Protein AF-A0A1B3NML7-F1 (afdb_monomer)

Mean predicted aligned error: 14.28 Å

Solvent-accessible surface area (backbone atoms only — not comparable to full-atom values): 10053 Å² total; per-residue (Å²): 107,70,70,50,39,76,74,68,45,56,65,69,58,51,19,61,75,71,75,45,55,61,71,60,48,53,52,48,43,74,76,50,56,96,53,54,74,69,54,51,52,52,49,49,53,50,50,54,36,71,77,38,53,65,55,56,57,47,52,51,51,64,49,50,52,59,50,53,52,49,53,52,37,51,49,53,42,66,77,48,63,91,62,56,84,45,74,67,39,49,40,53,46,38,61,49,40,22,67,77,68,73,40,54,67,69,55,35,23,60,56,67,72,44,62,67,65,65,60,67,62,69,84,85,71,77,84,56,60,68,59,49,50,54,51,50,50,52,37,66,77,36,73,88,53,52,73,74,55,47,49,57,51,36,42,74,72,69,53,78,73,59,68,72,56,52,56,66,70,71,109

Secondary structure (DSSP, 8-state):
-HHHHHTT--HHHHHHHHT--HHHHHHHHHHHTT--HHHHHHHHHHHHHHH-HHHHHHHHHHHHHHHHHHHHHHHHHHHHGGGTTSHHHHHHHHHHHHHHH---HHHHHHHTT--HHHHH----SPP-HHHHHHHHHHHHHTTT--HHHHHHHHHHTT----HHHHHHHH-

Radius of gyration: 38.73 Å; Cα contacts (8 Å, |Δi|>4): 96; chains: 1; bounding box: 74×34×99 Å

Foldseek 3Di:
DQVVVVVPDDLVVVCVVVVHDSVVVVVCCVVCNPHDPVVVVVVVVVVVCVVPVVVVVVVVVVPVVVVVLVVLLVVLCVVQVVQCPDLVSVLVSLVVSCVVSVDDSVSSCVSVVHDPCSNVDDDPDDDCVVVLVLLVVLCVVPVVDDLVVSQVVCVVVVNDDDSVVSVVSRD

Structure (mmCIF, N/CA/C/O backbone):
data_AF-A0A1B3NML7-F1
#
_entry.id   AF-A0A1B3NML7-F1
#
loop_
_atom_site.group_PDB
_atom_site.id
_atom_site.type_symbol
_atom_site.label_atom_id
_atom_site.label_alt_id
_atom_site.label_comp_id
_atom_site.label_asym_id
_atom_site.label_entity_id
_atom_site.label_seq_id
_atom_site.pdbx_PDB_ins_code
_atom_site.Cartn_x
_atom_site.Cartn_y
_atom_site.Cartn_z
_atom_site.occupancy
_atom_site.B_iso_or_equiv
_atom_site.auth_seq_id
_atom_site.auth_comp_id
_atom_site.auth_asym_id
_atom_site.auth_atom_id
_atom_site.pdbx_PDB_model_num
ATOM 1 N N . MET A 1 1 ? 31.000 17.680 -44.892 1.00 77.56 1 MET A N 1
ATOM 2 C CA . MET A 1 1 ? 31.992 16.893 -45.647 1.00 77.56 1 MET A CA 1
ATOM 3 C C . MET A 1 1 ? 31.510 16.541 -47.057 1.00 77.56 1 MET A C 1
ATOM 5 O O . MET A 1 1 ? 31.945 17.210 -47.977 1.00 77.56 1 MET A O 1
ATOM 9 N N . LEU A 1 2 ? 30.598 15.575 -47.266 1.00 79.75 2 LEU A N 1
ATOM 10 C CA . LEU A 1 2 ? 30.180 15.166 -48.629 1.00 79.75 2 LEU A CA 1
ATOM 11 C C . LEU A 1 2 ? 29.396 16.257 -49.387 1.00 79.75 2 LEU A C 1
ATOM 13 O O . LEU A 1 2 ? 29.791 16.617 -50.490 1.00 79.75 2 LEU A O 1
ATOM 17 N N . LYS A 1 3 ? 28.404 16.894 -48.742 1.00 80.12 3 LYS A N 1
ATOM 18 C CA . LYS A 1 3 ? 27.667 18.041 -49.319 1.00 80.12 3 LYS A CA 1
ATOM 19 C C . LYS A 1 3 ? 28.558 19.261 -49.626 1.00 80.12 3 LYS A C 1
ATOM 21 O O . LYS A 1 3 ? 28.248 20.035 -50.518 1.00 80.12 3 LYS A O 1
ATOM 26 N N . GLU A 1 4 ? 29.673 19.436 -48.906 1.00 78.81 4 GLU A N 1
ATOM 27 C CA . GLU A 1 4 ? 30.631 20.528 -49.173 1.00 78.81 4 GLU A CA 1
ATOM 28 C C . GLU A 1 4 ? 31.441 20.268 -50.454 1.00 78.81 4 GLU A C 1
ATOM 30 O O . GLU A 1 4 ? 31.744 21.212 -51.176 1.00 78.81 4 GLU A O 1
ATOM 35 N N . GLN A 1 5 ? 31.754 19.003 -50.768 1.00 80.62 5 GLN A N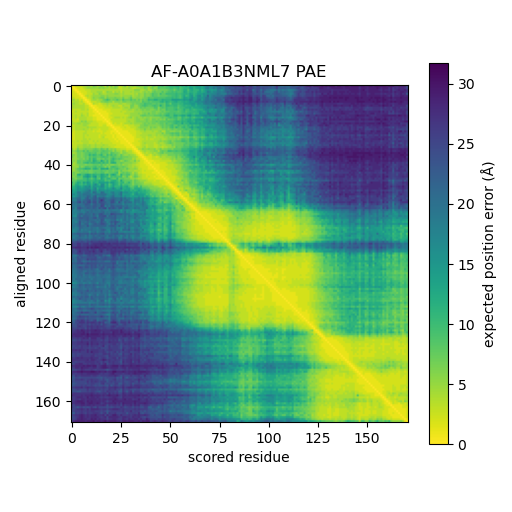 1
ATOM 36 C CA . GLN A 1 5 ? 32.365 18.633 -52.049 1.00 80.62 5 GLN A CA 1
ATOM 37 C C . GLN A 1 5 ? 31.352 18.725 -53.201 1.00 80.62 5 GLN A C 1
ATOM 39 O O . GLN A 1 5 ? 31.691 19.219 -54.271 1.00 80.62 5 GLN A O 1
ATOM 44 N N . GLU A 1 6 ? 30.109 18.278 -52.992 1.00 77.88 6 GLU A N 1
ATOM 45 C CA . GLU A 1 6 ? 29.028 18.386 -53.990 1.00 77.88 6 GLU A CA 1
ATOM 46 C C . GLU A 1 6 ? 28.696 19.849 -54.328 1.00 77.88 6 GLU A C 1
ATOM 48 O O . GLU A 1 6 ? 28.324 20.148 -55.458 1.00 77.88 6 GLU A O 1
ATOM 53 N N . ALA A 1 7 ? 28.918 20.771 -53.384 1.00 80.75 7 ALA A N 1
ATOM 54 C CA . ALA A 1 7 ? 28.840 22.218 -53.591 1.00 80.75 7 ALA A CA 1
ATOM 55 C C . ALA A 1 7 ? 30.070 22.828 -54.307 1.00 80.75 7 ALA A C 1
ATOM 57 O O . ALA A 1 7 ? 30.142 24.046 -54.456 1.00 80.75 7 ALA A O 1
ATOM 58 N N . GLY A 1 8 ? 31.038 22.009 -54.742 1.00 77.31 8 GLY A N 1
ATOM 59 C CA . GLY A 1 8 ? 32.173 22.425 -55.575 1.00 77.31 8 GLY A CA 1
ATOM 60 C C . GLY A 1 8 ? 33.519 22.590 -54.857 1.00 77.31 8 GLY A C 1
ATOM 61 O O . GLY A 1 8 ? 34.485 23.009 -55.492 1.00 77.31 8 GLY A O 1
ATOM 62 N N . ALA A 1 9 ? 33.634 22.268 -53.563 1.00 81.88 9 ALA A N 1
ATOM 63 C CA . ALA A 1 9 ? 34.918 22.346 -52.860 1.00 81.88 9 ALA A CA 1
ATOM 64 C C . ALA A 1 9 ? 35.874 21.206 -53.260 1.00 81.88 9 ALA A C 1
ATOM 66 O O . ALA A 1 9 ? 35.466 20.051 -53.416 1.00 81.88 9 ALA A O 1
ATOM 67 N N . ALA A 1 10 ? 37.173 21.506 -53.358 1.00 83.44 10 ALA A N 1
ATOM 68 C CA . ALA A 1 10 ? 38.186 20.509 -53.687 1.00 83.44 10 ALA A CA 1
ATOM 69 C C . ALA A 1 10 ? 38.325 19.450 -52.579 1.00 83.44 10 ALA A C 1
ATOM 71 O O . ALA A 1 10 ? 38.424 19.758 -51.388 1.00 83.44 10 ALA A O 1
ATOM 72 N N . THR A 1 11 ? 38.400 18.177 -52.979 1.00 79.88 11 THR A N 1
ATOM 73 C CA . THR A 1 11 ? 38.457 17.016 -52.072 1.00 79.88 11 THR A CA 1
ATOM 74 C C . THR A 1 11 ? 39.592 17.113 -51.048 1.00 79.88 11 THR A C 1
ATOM 76 O O . THR A 1 11 ? 39.416 16.751 -49.886 1.00 79.88 11 THR A O 1
ATOM 79 N N . ALA A 1 12 ? 40.748 17.640 -51.464 1.00 81.94 12 ALA A N 1
ATOM 80 C CA . ALA A 1 12 ? 41.925 17.799 -50.612 1.00 81.94 12 ALA A CA 1
ATOM 81 C C . ALA A 1 12 ? 41.73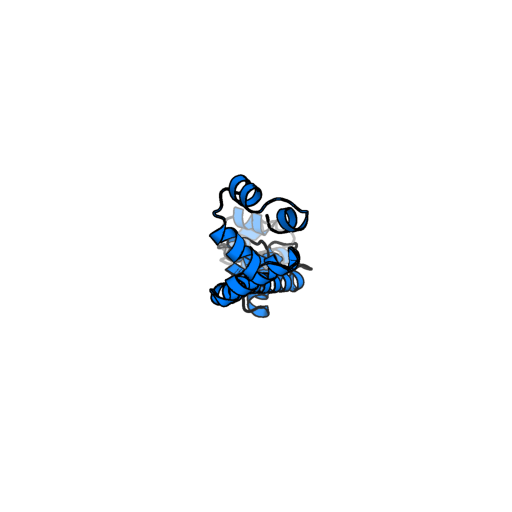0 18.848 -49.502 1.00 81.94 12 ALA A C 1
ATOM 83 O O . ALA A 1 12 ? 42.261 18.681 -48.404 1.00 81.94 12 ALA A O 1
ATOM 84 N N . ASP A 1 13 ? 40.958 19.904 -49.763 1.00 83.94 13 ASP A N 1
ATOM 85 C CA . ASP A 1 13 ? 40.678 20.956 -48.781 1.00 83.94 13 ASP A CA 1
ATOM 86 C C . ASP A 1 13 ? 39.615 20.502 -47.778 1.00 83.94 13 ASP A C 1
ATOM 88 O O . ASP A 1 13 ? 39.747 20.736 -46.578 1.00 83.94 13 ASP A O 1
ATOM 92 N N . VAL A 1 14 ? 38.602 19.763 -48.243 1.00 83.75 14 VAL A N 1
ATOM 93 C CA . VAL A 1 14 ? 37.588 19.141 -47.377 1.00 83.75 14 VAL A CA 1
ATOM 94 C C . VAL A 1 14 ? 38.230 18.098 -46.454 1.00 83.75 14 VAL A C 1
ATOM 96 O O . VAL A 1 14 ? 37.956 18.078 -45.255 1.00 83.75 14 VAL A O 1
ATOM 99 N N . ALA A 1 15 ? 39.127 17.264 -46.983 1.00 85.19 15 ALA A N 1
ATOM 100 C CA . ALA A 1 15 ? 39.898 16.291 -46.211 1.00 85.19 15 ALA A CA 1
ATOM 101 C C . ALA A 1 15 ? 40.732 16.969 -45.103 1.00 85.19 15 ALA A C 1
ATOM 103 O O . ALA A 1 15 ? 40.637 16.590 -43.934 1.00 85.19 15 ALA A O 1
ATOM 104 N N . ARG A 1 16 ? 41.462 18.044 -45.442 1.00 85.25 16 ARG A N 1
ATOM 105 C CA . ARG A 1 16 ? 42.242 18.840 -44.476 1.00 85.25 16 ARG A CA 1
ATOM 106 C C . ARG A 1 16 ? 41.366 19.509 -43.413 1.00 85.25 16 ARG A C 1
ATOM 108 O O . ARG A 1 16 ? 41.692 19.428 -42.233 1.00 85.25 16 ARG A O 1
ATOM 115 N N . LYS A 1 17 ? 40.239 20.110 -43.803 1.00 87.31 17 LYS A N 1
ATOM 116 C CA . LYS A 1 17 ? 39.314 20.814 -42.896 1.00 87.31 17 LYS A CA 1
ATOM 117 C C . LYS A 1 17 ? 38.692 19.893 -41.843 1.00 87.31 17 LYS A C 1
ATOM 119 O O . LYS A 1 17 ? 38.493 20.315 -40.709 1.00 87.31 17 LYS A O 1
ATOM 124 N N . HIS A 1 18 ? 38.382 18.651 -42.213 1.00 85.75 18 HIS A N 1
ATOM 125 C CA . HIS A 1 18 ? 37.770 17.669 -41.310 1.00 85.75 18 HIS A CA 1
ATOM 126 C C . HIS A 1 18 ? 38.793 16.743 -40.632 1.00 85.75 18 HIS A C 1
ATOM 128 O O . HIS A 1 18 ? 38.391 15.899 -39.838 1.00 85.75 18 HIS A O 1
ATOM 134 N N . GLY A 1 19 ? 40.095 16.894 -40.916 1.00 87.00 19 GLY A N 1
ATOM 135 C CA . GLY A 1 19 ? 41.164 16.091 -40.308 1.00 87.00 19 GLY A CA 1
ATOM 136 C C . GLY A 1 19 ? 41.171 14.625 -40.753 1.00 87.00 19 GLY A C 1
ATOM 137 O O . GLY A 1 19 ? 41.522 13.741 -39.976 1.00 87.00 19 GLY A O 1
ATOM 138 N N . ILE A 1 20 ? 40.740 14.347 -41.986 1.00 88.94 20 ILE A N 1
ATOM 139 C CA . ILE A 1 20 ? 40.527 12.995 -42.520 1.00 88.94 20 ILE A CA 1
ATOM 140 C C . ILE A 1 20 ? 41.359 12.834 -43.799 1.00 88.94 20 ILE A C 1
ATOM 142 O O . ILE A 1 20 ? 41.498 13.776 -44.571 1.00 88.94 20 ILE A O 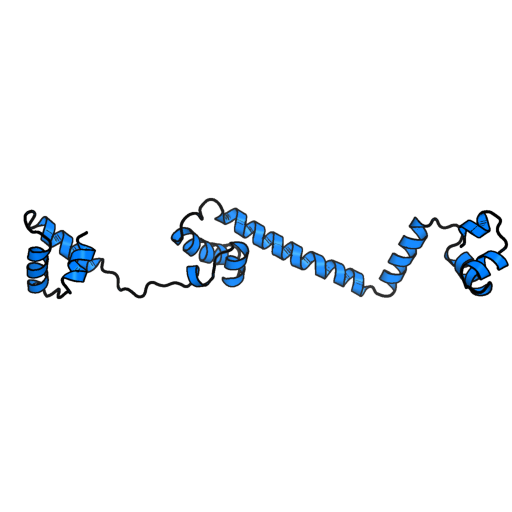1
ATOM 146 N N . SER A 1 21 ? 41.914 11.647 -44.061 1.00 88.81 21 SER A N 1
ATOM 147 C CA . SER A 1 21 ? 42.655 11.393 -45.310 1.00 88.81 21 SER A CA 1
ATOM 148 C C . SER A 1 21 ? 41.723 11.360 -46.533 1.00 88.81 21 SER A C 1
ATOM 150 O O . SER A 1 21 ? 40.543 11.010 -46.408 1.00 88.81 21 SER A O 1
ATOM 152 N N . SER A 1 22 ? 42.243 11.649 -47.729 1.00 82.38 22 SER A N 1
ATOM 153 C CA . SER A 1 22 ? 41.481 11.537 -48.986 1.00 82.38 22 SER A CA 1
ATOM 154 C C . SER A 1 22 ? 40.909 10.128 -49.195 1.00 82.38 22 SER A C 1
ATOM 156 O O . SER A 1 22 ? 39.735 9.985 -49.515 1.00 82.38 22 SER A O 1
ATOM 158 N N . ALA A 1 23 ? 41.674 9.083 -48.870 1.00 87.62 23 ALA A N 1
ATOM 159 C CA . ALA A 1 23 ? 41.216 7.696 -48.971 1.00 87.62 23 ALA A CA 1
ATOM 160 C C . ALA A 1 23 ? 40.014 7.386 -48.056 1.00 87.62 23 ALA A C 1
ATOM 162 O O . ALA A 1 23 ? 39.098 6.654 -48.428 1.00 87.62 23 ALA A O 1
ATOM 163 N N . THR A 1 24 ? 39.991 7.938 -46.841 1.00 84.38 24 THR A N 1
ATOM 164 C CA . THR A 1 24 ? 38.835 7.822 -45.932 1.00 84.38 24 THR A CA 1
ATOM 165 C C . THR A 1 24 ? 37.636 8.633 -46.414 1.00 84.38 24 THR A C 1
ATOM 167 O O . THR A 1 24 ? 36.503 8.197 -46.224 1.00 84.38 24 THR A O 1
ATOM 170 N N . PHE A 1 25 ? 37.865 9.767 -47.081 1.00 85.38 25 PHE A N 1
ATOM 171 C CA . PHE A 1 25 ? 36.797 10.529 -47.720 1.00 85.38 25 PHE A CA 1
ATOM 172 C C . PHE A 1 25 ? 36.147 9.746 -48.866 1.00 85.38 25 PHE A C 1
ATOM 174 O O . PHE A 1 25 ? 34.923 9.649 -48.900 1.00 85.38 25 PHE A O 1
ATOM 181 N N . ASP A 1 26 ? 36.935 9.119 -49.740 1.00 86.06 26 ASP A N 1
ATOM 182 C CA . ASP A 1 26 ? 36.403 8.322 -50.852 1.00 86.06 26 ASP A CA 1
ATOM 183 C C . ASP A 1 26 ? 35.606 7.107 -50.353 1.00 86.06 26 ASP A C 1
ATOM 185 O O . ASP A 1 26 ? 34.546 6.795 -50.893 1.00 86.06 26 ASP A O 1
ATOM 189 N N . LYS A 1 27 ? 36.034 6.479 -49.247 1.00 86.56 27 LYS A N 1
ATOM 190 C CA . LYS A 1 27 ? 35.251 5.433 -48.561 1.00 86.56 27 LYS A CA 1
ATOM 191 C C . LYS A 1 27 ? 33.912 5.960 -48.038 1.00 86.56 27 LYS A C 1
ATOM 193 O O . LYS A 1 27 ? 32.890 5.293 -48.190 1.00 86.56 27 LYS A O 1
ATOM 198 N N . PHE A 1 28 ? 33.893 7.152 -47.439 1.00 84.81 28 PHE A N 1
ATOM 199 C CA . PHE A 1 28 ? 32.644 7.778 -47.001 1.00 84.81 28 PHE A CA 1
ATOM 200 C C . PHE A 1 28 ? 31.754 8.181 -48.176 1.00 84.81 28 PHE A C 1
ATOM 202 O O . PHE A 1 28 ? 30.541 8.020 -48.083 1.00 84.81 28 PHE A O 1
ATOM 209 N N . LYS A 1 29 ? 32.337 8.637 -49.285 1.00 84.00 29 LYS A N 1
ATOM 210 C CA . LYS A 1 29 ? 31.614 8.961 -50.516 1.00 84.00 29 LYS A CA 1
ATOM 211 C C . LYS A 1 29 ? 31.006 7.718 -51.162 1.00 84.00 29 LYS A C 1
ATOM 213 O O . LYS A 1 29 ? 29.862 7.771 -51.586 1.00 84.00 29 LYS A O 1
ATOM 218 N N . ALA A 1 30 ? 31.717 6.593 -51.173 1.00 85.62 30 ALA A N 1
ATOM 219 C CA . ALA A 1 30 ? 31.184 5.325 -51.666 1.00 85.62 30 ALA A CA 1
ATOM 220 C C . ALA A 1 30 ? 30.041 4.786 -50.788 1.00 85.62 30 ALA A C 1
ATOM 222 O O . ALA A 1 30 ? 29.085 4.223 -51.309 1.00 85.62 30 ALA A O 1
ATOM 223 N N . LYS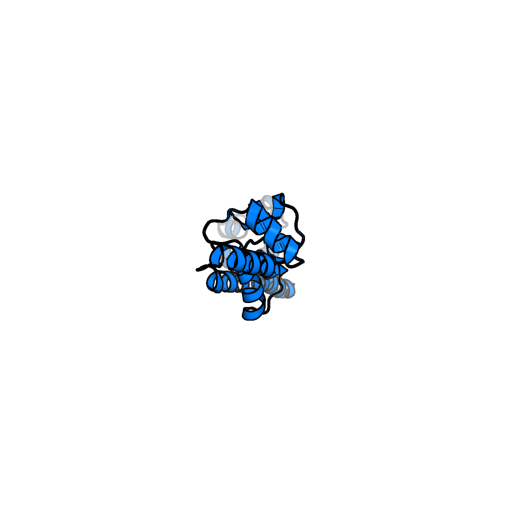 A 1 31 ? 30.126 4.965 -49.459 1.00 80.25 31 LYS A N 1
ATOM 224 C CA . LYS A 1 31 ? 29.130 4.434 -48.515 1.00 80.25 31 LYS A CA 1
ATOM 225 C C . LYS A 1 31 ? 27.902 5.335 -48.325 1.00 80.25 31 LYS A C 1
ATOM 227 O O . LYS A 1 31 ? 26.811 4.822 -48.116 1.00 80.25 31 LYS A O 1
ATOM 232 N N . TYR A 1 32 ? 28.076 6.655 -48.361 1.00 82.81 32 TYR A N 1
ATOM 233 C CA . TYR A 1 32 ? 27.034 7.632 -48.014 1.00 82.81 32 TYR A CA 1
ATOM 234 C C . TYR A 1 32 ? 26.787 8.688 -49.106 1.00 82.81 32 TYR A C 1
ATOM 236 O O . TYR A 1 32 ? 25.999 9.608 -48.893 1.00 82.81 32 TYR A O 1
ATOM 244 N N . GLY A 1 33 ? 27.467 8.605 -50.254 1.00 81.88 33 GLY A N 1
ATOM 245 C CA . GLY A 1 33 ? 27.260 9.521 -51.377 1.00 81.88 33 GLY A CA 1
ATOM 246 C C . GLY A 1 33 ? 25.866 9.361 -51.981 1.00 81.88 33 GLY A C 1
ATOM 247 O O . GLY A 1 33 ? 25.379 8.244 -52.133 1.00 81.88 33 GLY A O 1
ATOM 248 N N . GLY A 1 34 ? 25.208 10.480 -52.292 1.00 78.81 34 GLY A N 1
ATOM 249 C CA . GLY A 1 34 ? 23.840 10.491 -52.821 1.00 78.81 34 GLY A CA 1
ATOM 250 C C . GLY A 1 34 ? 22.729 10.201 -51.799 1.00 78.81 34 GLY A C 1
ATOM 251 O O . GLY A 1 34 ? 21.560 10.283 -52.164 1.00 78.81 34 GLY A O 1
ATOM 252 N N . MET A 1 35 ? 23.052 9.903 -50.531 1.00 81.94 35 MET A N 1
ATOM 253 C CA . MET A 1 35 ? 22.055 9.807 -49.456 1.00 81.94 35 MET A CA 1
ATOM 254 C C . MET A 1 35 ? 21.797 11.173 -48.823 1.00 81.94 35 MET A C 1
ATOM 256 O O . MET A 1 35 ? 22.727 11.952 -48.584 1.00 81.94 35 MET A O 1
ATOM 260 N N . ASP A 1 36 ? 20.545 11.438 -48.448 1.00 79.31 36 ASP A N 1
ATOM 261 C CA . ASP A 1 36 ? 20.276 12.546 -47.541 1.00 79.31 36 ASP A CA 1
ATOM 262 C C . ASP A 1 36 ? 20.743 12.216 -46.108 1.00 79.31 36 ASP A C 1
ATOM 264 O O . ASP A 1 36 ? 20.923 11.064 -45.708 1.00 79.31 36 ASP A O 1
ATOM 268 N N . VAL A 1 37 ? 20.959 13.255 -45.298 1.00 78.12 37 VAL A N 1
ATOM 269 C CA . VAL A 1 37 ? 21.436 13.136 -43.910 1.00 78.12 37 VAL A CA 1
ATOM 270 C C . VAL A 1 37 ? 20.465 12.313 -43.055 1.00 78.12 37 VAL A C 1
ATOM 272 O O . VAL A 1 37 ? 20.893 11.635 -42.117 1.00 78.12 37 VAL A O 1
ATOM 275 N N . SER A 1 38 ? 19.169 12.369 -43.369 1.00 79.69 38 SER A N 1
ATOM 276 C CA . SER A 1 38 ? 18.125 11.574 -42.718 1.00 79.69 38 SER A CA 1
ATOM 277 C C . SER A 1 38 ? 18.293 10.071 -42.986 1.00 79.69 38 SER A C 1
ATOM 279 O O . SER A 1 38 ? 18.330 9.280 -42.036 1.00 79.69 38 SER A O 1
ATOM 281 N N . ASP A 1 39 ? 18.514 9.691 -44.242 1.00 82.44 39 ASP A N 1
ATOM 282 C CA . ASP A 1 39 ? 18.726 8.305 -44.665 1.00 82.44 39 ASP A CA 1
ATOM 283 C C . ASP A 1 39 ? 20.057 7.74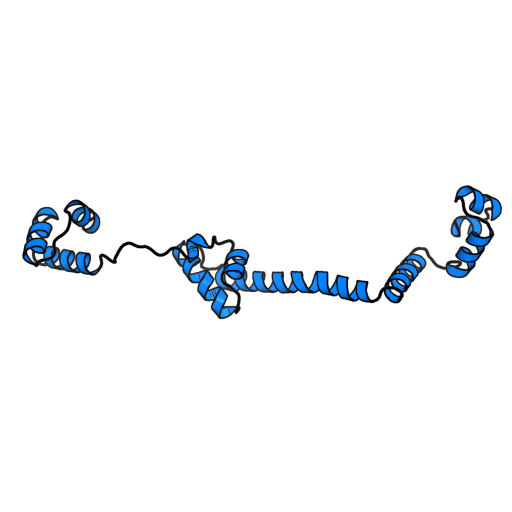3 -44.164 1.00 82.44 39 ASP A C 1
ATOM 285 O O . ASP A 1 39 ? 20.097 6.630 -43.640 1.00 82.44 39 ASP A O 1
ATOM 289 N N . ALA A 1 40 ? 21.133 8.535 -44.191 1.00 81.44 40 ALA A N 1
ATOM 290 C CA . ALA A 1 40 ? 22.430 8.122 -43.652 1.00 81.44 40 ALA A CA 1
ATOM 291 C C . ALA A 1 40 ? 22.374 7.843 -42.134 1.00 81.44 40 ALA A C 1
ATOM 293 O O . ALA A 1 40 ? 23.013 6.910 -41.639 1.00 81.44 40 ALA A O 1
ATOM 294 N N . ARG A 1 41 ? 21.580 8.615 -41.373 1.00 81.88 41 ARG A N 1
ATOM 295 C CA . ARG A 1 41 ? 21.338 8.357 -39.939 1.00 81.88 41 ARG A CA 1
ATOM 296 C C . ARG A 1 41 ? 20.531 7.085 -39.718 1.00 81.88 41 ARG A C 1
ATOM 298 O O . ARG A 1 41 ? 20.847 6.334 -38.798 1.00 81.88 41 ARG A O 1
ATOM 305 N N . ARG A 1 42 ? 19.512 6.849 -40.548 1.00 83.69 42 ARG A N 1
ATOM 306 C CA . ARG A 1 42 ? 18.669 5.651 -40.480 1.00 83.69 42 ARG A CA 1
ATOM 307 C C . ARG A 1 42 ? 19.444 4.390 -40.855 1.00 83.69 42 ARG A C 1
ATOM 309 O O . ARG A 1 42 ? 19.278 3.363 -40.210 1.00 83.69 42 ARG A O 1
ATOM 316 N N . LEU A 1 43 ? 20.327 4.473 -41.846 1.00 83.00 43 LEU A N 1
ATOM 317 C CA . LEU A 1 43 ? 21.221 3.378 -42.207 1.00 83.00 43 LEU A CA 1
ATOM 318 C C . LEU A 1 43 ? 22.169 3.051 -41.053 1.00 83.00 43 LEU A C 1
ATOM 320 O O . LEU A 1 43 ? 22.289 1.891 -40.687 1.00 83.00 43 LEU A O 1
ATOM 324 N N . LYS A 1 44 ? 22.762 4.065 -40.411 1.00 81.50 44 LYS A N 1
ATOM 325 C CA . LYS A 1 44 ? 23.631 3.851 -39.248 1.00 81.50 44 LYS A CA 1
ATOM 326 C C . LYS A 1 44 ? 22.895 3.188 -38.082 1.00 81.50 44 LYS A C 1
ATOM 328 O O . LYS A 1 44 ? 23.433 2.267 -37.481 1.00 81.50 44 LYS A O 1
ATOM 333 N N . THR A 1 45 ? 21.671 3.615 -37.765 1.00 79.44 45 THR A N 1
ATOM 334 C CA . THR A 1 45 ? 20.893 2.966 -36.700 1.00 79.44 45 THR A CA 1
ATOM 335 C C . THR A 1 45 ? 20.505 1.537 -37.060 1.00 79.44 45 THR A C 1
ATOM 337 O O . THR A 1 45 ? 20.547 0.677 -36.188 1.00 79.44 45 THR A O 1
ATOM 340 N N . LEU A 1 46 ? 20.163 1.258 -38.320 1.00 81.25 46 LEU A N 1
ATOM 341 C CA . LEU A 1 46 ? 19.870 -0.100 -38.783 1.00 81.25 46 LEU A CA 1
ATOM 342 C C . LEU A 1 46 ? 21.114 -0.996 -38.787 1.00 81.25 46 LEU A C 1
ATOM 344 O O . LEU A 1 46 ? 21.020 -2.144 -38.368 1.00 81.25 46 LEU A O 1
ATOM 348 N N . GLU A 1 47 ? 22.271 -0.482 -39.199 1.00 81.88 47 GLU A N 1
ATOM 349 C CA . GLU A 1 47 ? 23.553 -1.189 -39.117 1.00 81.88 47 GLU A CA 1
ATOM 350 C C . GLU A 1 47 ? 23.938 -1.466 -37.657 1.00 81.88 47 GLU A C 1
ATOM 352 O O . GLU A 1 47 ? 24.269 -2.598 -37.317 1.00 81.88 47 GLU A O 1
ATOM 357 N N . ASP A 1 48 ? 23.817 -0.477 -36.767 1.00 78.12 48 ASP A N 1
ATOM 358 C CA . ASP A 1 48 ? 24.076 -0.645 -35.331 1.00 78.12 48 ASP A CA 1
ATOM 359 C C . ASP A 1 48 ? 23.148 -1.705 -34.706 1.00 78.12 48 ASP A C 1
ATOM 361 O O . ASP A 1 48 ? 23.572 -2.468 -33.832 1.00 78.12 48 ASP A O 1
ATOM 365 N N . VAL A 1 49 ? 21.892 -1.763 -35.166 1.00 79.19 49 VAL A N 1
ATOM 366 C CA . VAL A 1 49 ? 20.894 -2.772 -34.783 1.00 79.19 49 VAL A CA 1
ATOM 367 C C . VAL A 1 49 ? 21.216 -4.148 -35.370 1.00 79.19 49 VAL A C 1
ATOM 369 O O . VAL A 1 49 ? 21.074 -5.142 -34.665 1.00 79.19 49 VAL A O 1
ATOM 372 N N . ALA A 1 50 ? 21.671 -4.230 -36.619 1.00 79.81 50 ALA A N 1
ATOM 373 C CA . ALA A 1 50 ? 22.052 -5.487 -37.261 1.00 79.81 50 ALA A CA 1
ATOM 374 C C . ALA A 1 50 ? 23.322 -6.092 -36.639 1.00 79.81 50 ALA A C 1
ATOM 376 O O . ALA A 1 50 ? 23.409 -7.306 -36.480 1.00 79.81 50 ALA A O 1
ATOM 377 N N . ILE A 1 51 ? 24.281 -5.247 -36.245 1.00 81.81 51 ILE A N 1
ATOM 378 C CA . ILE A 1 51 ? 25.516 -5.653 -35.559 1.00 81.81 51 ILE A CA 1
ATOM 379 C C . ILE A 1 51 ? 25.225 -6.051 -34.104 1.00 81.81 51 ILE A C 1
ATOM 381 O O . ILE A 1 51 ? 25.848 -6.973 -33.586 1.00 81.81 51 ILE A O 1
ATOM 385 N N . ASN A 1 52 ? 24.275 -5.383 -33.438 1.00 75.06 52 ASN A N 1
ATOM 386 C CA . ASN A 1 52 ? 23.918 -5.642 -32.040 1.00 75.06 52 ASN A CA 1
ATOM 387 C C . ASN A 1 52 ? 22.401 -5.849 -31.864 1.00 75.06 52 ASN A C 1
ATOM 389 O O . ASN A 1 52 ? 21.737 -5.010 -31.238 1.00 75.06 52 ASN A O 1
ATOM 393 N N . PRO A 1 53 ? 21.829 -6.964 -32.354 1.00 71.50 53 PRO A N 1
ATOM 394 C CA . PRO A 1 53 ? 20.383 -7.202 -32.315 1.00 71.50 53 PRO A CA 1
ATOM 395 C C . PRO A 1 53 ? 19.828 -7.228 -30.885 1.00 71.50 53 PRO A C 1
ATOM 397 O O . PRO A 1 53 ? 18.713 -6.769 -30.633 1.00 71.50 53 PRO A O 1
ATOM 400 N N . GLU A 1 54 ? 20.636 -7.658 -29.913 1.00 68.25 54 GLU A N 1
ATOM 401 C CA . GLU A 1 54 ? 20.292 -7.645 -28.488 1.00 68.25 54 GLU A CA 1
ATOM 402 C C . GLU A 1 54 ? 19.928 -6.251 -27.954 1.00 68.25 54 GLU A C 1
ATOM 404 O O . GLU A 1 54 ? 19.125 -6.146 -27.026 1.00 68.25 54 GLU A O 1
ATOM 409 N N . ARG A 1 55 ? 20.446 -5.158 -28.540 1.00 67.31 55 ARG A N 1
ATOM 410 C CA . ARG A 1 55 ? 20.103 -3.792 -28.108 1.00 67.31 55 ARG A CA 1
ATOM 411 C C . ARG A 1 55 ? 18.638 -3.452 -28.362 1.00 67.31 55 ARG A C 1
ATOM 413 O O . ARG A 1 55 ? 18.044 -2.771 -27.530 1.00 67.31 55 ARG A O 1
ATOM 420 N N . VAL A 1 56 ? 18.046 -3.938 -29.453 1.00 66.69 56 VAL A N 1
ATOM 421 C CA . VAL A 1 56 ? 16.619 -3.720 -29.745 1.00 66.69 56 VAL A CA 1
ATOM 422 C C . VAL A 1 56 ? 15.761 -4.466 -28.736 1.00 66.69 56 VAL A C 1
ATOM 424 O O . VAL A 1 56 ? 14.910 -3.860 -28.087 1.00 66.69 56 VAL A O 1
ATOM 427 N N . TYR A 1 57 ? 16.052 -5.749 -28.515 1.00 62.16 57 TYR A N 1
ATOM 428 C CA . TYR A 1 57 ? 15.350 -6.555 -27.516 1.00 62.16 57 TYR A CA 1
ATOM 429 C C . TYR A 1 57 ? 15.520 -5.997 -26.097 1.00 62.16 57 TYR A C 1
ATOM 431 O O . TYR A 1 57 ? 14.574 -6.014 -25.309 1.00 62.16 57 TYR A O 1
ATOM 439 N N . ALA A 1 58 ? 16.690 -5.443 -25.770 1.00 61.84 58 ALA A N 1
ATOM 440 C CA . ALA A 1 58 ? 16.949 -4.808 -24.484 1.00 61.84 58 ALA A CA 1
ATOM 441 C C . ALA A 1 58 ? 16.180 -3.490 -24.311 1.00 61.84 58 ALA A C 1
ATOM 443 O O . ALA A 1 58 ? 15.670 -3.242 -23.221 1.00 61.84 58 ALA A O 1
ATOM 444 N N . VAL A 1 59 ? 16.072 -2.647 -25.344 1.00 68.62 59 VAL A N 1
ATOM 445 C CA . VAL A 1 59 ? 15.256 -1.417 -25.307 1.00 68.62 59 VAL A CA 1
ATOM 446 C C . VAL A 1 59 ? 13.779 -1.765 -25.147 1.00 68.62 59 VAL A C 1
ATOM 448 O O . VAL A 1 59 ? 13.113 -1.229 -24.259 1.00 68.62 59 VAL A O 1
ATOM 451 N N . ASP A 1 60 ? 13.297 -2.737 -25.915 1.00 69.31 60 ASP A N 1
ATOM 452 C CA . ASP A 1 60 ? 11.939 -3.256 -25.798 1.00 69.31 60 ASP A CA 1
ATOM 453 C C . ASP A 1 60 ? 11.663 -3.811 -24.400 1.00 69.31 60 ASP A C 1
ATOM 455 O O . ASP A 1 60 ? 10.642 -3.493 -23.797 1.00 69.31 60 ASP A O 1
ATOM 459 N N . ALA A 1 61 ? 12.578 -4.600 -23.839 1.00 72.00 61 ALA A N 1
ATOM 460 C CA . ALA A 1 61 ? 12.436 -5.137 -22.490 1.00 72.00 61 ALA A CA 1
ATOM 461 C C . ALA A 1 61 ? 12.485 -4.036 -21.416 1.00 72.00 61 ALA A C 1
ATOM 463 O O . ALA A 1 61 ? 11.704 -4.078 -20.460 1.00 72.00 61 ALA A O 1
ATOM 464 N N . ARG A 1 62 ? 13.370 -3.040 -21.577 1.00 75.12 62 ARG A N 1
ATOM 465 C CA . ARG A 1 62 ? 13.501 -1.880 -20.680 1.00 75.12 62 ARG A CA 1
ATOM 466 C C . ARG A 1 62 ? 12.257 -1.003 -20.676 1.00 75.12 62 ARG A C 1
ATOM 468 O O . ARG A 1 62 ? 11.994 -0.396 -19.650 1.00 75.12 62 ARG A O 1
ATOM 475 N N . LEU A 1 63 ? 11.503 -0.940 -21.772 1.00 78.69 63 LEU A N 1
ATOM 476 C CA . LEU A 1 63 ? 10.270 -0.152 -21.866 1.00 78.69 63 LEU A CA 1
ATOM 477 C C . LEU A 1 63 ? 9.017 -0.964 -21.509 1.00 78.69 63 LEU A C 1
ATOM 479 O O . LEU A 1 63 ? 8.135 -0.468 -20.809 1.00 78.69 63 LEU A O 1
ATOM 483 N N . LYS A 1 64 ? 8.937 -2.230 -21.934 1.00 81.88 64 LYS A N 1
ATOM 484 C CA . LYS A 1 64 ? 7.757 -3.085 -21.715 1.00 81.88 64 LYS A CA 1
ATOM 485 C C . LYS A 1 64 ? 7.544 -3.410 -20.237 1.00 81.88 64 LYS A C 1
ATOM 487 O O . LYS A 1 64 ? 6.407 -3.358 -19.774 1.00 81.88 64 LYS A O 1
ATOM 492 N N . LYS A 1 65 ? 8.615 -3.702 -19.489 1.00 82.00 65 LYS A N 1
ATOM 493 C CA . LYS A 1 65 ? 8.531 -4.003 -18.048 1.00 82.00 65 LYS A CA 1
ATOM 494 C C . LYS A 1 65 ? 7.946 -2.845 -17.223 1.00 82.00 65 LYS A C 1
ATOM 496 O O . LYS A 1 65 ? 6.907 -3.061 -16.602 1.00 82.00 65 LYS A O 1
ATOM 501 N N . PRO A 1 66 ? 8.514 -1.622 -17.234 1.00 86.81 66 PRO A N 1
ATOM 502 C CA . PRO A 1 66 ? 7.965 -0.516 -16.452 1.00 86.81 66 PRO A CA 1
ATOM 503 C C . PRO A 1 66 ? 6.567 -0.109 -16.920 1.00 86.81 66 PRO A C 1
ATOM 505 O O . PRO A 1 66 ? 5.740 0.255 -16.091 1.00 86.81 66 PRO A O 1
ATOM 508 N N . LEU A 1 67 ? 6.261 -0.216 -18.218 1.00 89.00 67 LEU A N 1
ATOM 509 C CA . LEU A 1 67 ? 4.916 0.067 -18.715 1.00 89.00 67 LEU A CA 1
ATOM 510 C C . LEU A 1 67 ? 3.887 -0.933 -18.171 1.00 89.00 67 LEU A C 1
ATOM 512 O O . LEU A 1 67 ? 2.813 -0.528 -17.732 1.00 89.00 67 LEU A O 1
ATOM 516 N N . ALA A 1 68 ? 4.196 -2.231 -18.178 1.00 85.94 68 ALA A N 1
ATOM 517 C CA . ALA A 1 68 ? 3.314 -3.252 -17.614 1.00 85.94 68 ALA A CA 1
ATOM 518 C C . ALA A 1 68 ? 3.089 -3.029 -16.111 1.00 85.94 68 ALA A C 1
ATOM 520 O O . ALA A 1 68 ? 1.956 -3.058 -15.634 1.00 85.94 68 ALA A O 1
ATOM 521 N N . GLU A 1 69 ? 4.166 -2.726 -15.391 1.00 87.62 69 GLU A N 1
ATOM 522 C CA . GLU A 1 69 ? 4.151 -2.377 -13.975 1.00 87.62 69 GLU A CA 1
ATOM 523 C C . GLU A 1 69 ? 3.270 -1.154 -13.669 1.00 87.62 69 GLU A C 1
ATOM 525 O O . GLU A 1 69 ? 2.406 -1.218 -12.795 1.00 87.62 69 GLU A O 1
ATOM 530 N N . GLN A 1 70 ? 3.412 -0.070 -14.437 1.00 91.06 70 GLN A N 1
ATOM 531 C CA . GLN A 1 70 ? 2.577 1.128 -14.304 1.00 91.06 70 GLN A CA 1
ATOM 532 C C . GLN A 1 70 ? 1.101 0.855 -14.613 1.00 91.06 70 GLN A C 1
ATOM 534 O O . GLN A 1 70 ? 0.218 1.410 -13.962 1.00 91.06 70 GLN A O 1
ATOM 539 N N . ARG A 1 71 ? 0.802 0.009 -15.609 1.00 91.00 71 ARG A N 1
ATOM 540 C CA . ARG A 1 71 ? -0.584 -0.362 -15.941 1.00 91.00 71 ARG A CA 1
ATOM 541 C C . ARG A 1 71 ? -1.244 -1.137 -14.804 1.00 91.00 71 ARG A C 1
ATOM 543 O O . ARG A 1 71 ? -2.409 -0.878 -14.515 1.00 91.00 71 ARG A O 1
ATOM 550 N N . LEU A 1 72 ? -0.495 -2.021 -14.148 1.00 91.50 72 LEU A N 1
ATOM 551 C CA . LEU A 1 72 ? -0.939 -2.732 -12.950 1.00 91.50 72 LEU A CA 1
ATOM 552 C C . LEU A 1 72 ? -1.253 -1.760 -11.806 1.00 91.50 72 LEU A C 1
ATOM 554 O O . LEU A 1 72 ? -2.350 -1.800 -11.252 1.00 91.50 72 LEU A O 1
ATOM 558 N N . ASP A 1 73 ? -0.333 -0.841 -11.509 1.00 91.88 73 ASP A N 1
ATOM 559 C CA . ASP A 1 73 ? -0.503 0.129 -10.420 1.00 91.88 73 ASP A CA 1
ATOM 560 C C . ASP A 1 73 ? -1.690 1.080 -10.682 1.00 91.88 73 ASP A C 1
ATOM 562 O O . ASP A 1 73 ? -2.463 1.388 -9.774 1.00 91.88 73 ASP A O 1
ATOM 566 N N . ASN A 1 74 ? -1.900 1.485 -11.938 1.00 91.88 74 ASN A N 1
ATOM 567 C CA . ASN A 1 74 ? -3.061 2.280 -12.345 1.00 91.88 74 ASN A CA 1
ATOM 568 C C . ASN A 1 74 ? -4.386 1.513 -12.218 1.00 91.88 74 ASN A C 1
ATOM 570 O O . ASN A 1 74 ? -5.400 2.121 -11.876 1.00 91.88 74 ASN A O 1
ATOM 574 N N . GLY A 1 75 ? -4.392 0.205 -12.498 1.00 91.12 75 GLY A N 1
ATOM 575 C CA . GLY A 1 75 ? -5.556 -0.656 -12.276 1.00 91.12 75 GLY A CA 1
ATOM 576 C C . GLY A 1 75 ? -5.940 -0.699 -10.798 1.00 91.12 75 GLY A C 1
ATOM 577 O O . GLY A 1 75 ? -7.071 -0.372 -10.451 1.00 91.12 75 GLY A O 1
ATOM 578 N N . ILE A 1 76 ? -4.956 -0.958 -9.931 1.00 90.94 76 ILE A N 1
ATOM 579 C CA . ILE A 1 76 ? -5.129 -0.954 -8.469 1.00 90.94 76 ILE A CA 1
ATOM 580 C C . ILE A 1 76 ? -5.701 0.383 -7.980 1.00 90.94 76 ILE A C 1
ATOM 582 O O . ILE A 1 76 ? -6.611 0.417 -7.154 1.00 90.94 76 ILE A O 1
ATOM 586 N N . LEU A 1 77 ? -5.174 1.504 -8.476 1.00 90.31 77 LEU A N 1
ATOM 587 C CA . LEU A 1 77 ? -5.648 2.825 -8.068 1.00 90.31 77 LEU A CA 1
ATOM 588 C C . LEU A 1 77 ? -7.108 3.064 -8.463 1.00 90.31 77 LEU A C 1
ATOM 590 O O . LEU A 1 77 ? -7.872 3.581 -7.650 1.00 90.31 77 LEU A O 1
ATOM 594 N N . LYS A 1 78 ? -7.510 2.686 -9.679 1.00 88.31 78 LYS A N 1
ATOM 595 C CA . LYS A 1 78 ? -8.881 2.904 -10.161 1.00 88.31 78 LYS A CA 1
ATOM 596 C C . LYS A 1 78 ? -9.918 2.088 -9.391 1.00 88.31 78 LYS A C 1
ATOM 598 O O . LYS A 1 78 ? -10.983 2.625 -9.099 1.00 88.31 78 LYS A O 1
ATOM 603 N N . ASP A 1 79 ? -9.589 0.860 -9.003 1.00 86.50 79 ASP A N 1
ATOM 604 C CA . ASP A 1 79 ? -10.521 -0.021 -8.291 1.00 86.50 79 ASP A CA 1
ATOM 605 C C . ASP A 1 79 ? -10.809 0.458 -6.858 1.00 86.50 79 ASP A C 1
ATOM 607 O O . ASP A 1 79 ? -11.907 0.266 -6.332 1.00 86.50 79 ASP A O 1
ATOM 611 N N . VAL A 1 80 ? -9.845 1.130 -6.218 1.00 82.06 80 VAL A N 1
ATOM 612 C CA . VAL A 1 80 ? -9.905 1.428 -4.777 1.00 82.06 80 VAL A CA 1
ATOM 613 C C . VAL A 1 80 ? -10.113 2.924 -4.461 1.00 82.06 80 VAL A C 1
ATOM 615 O O . VAL A 1 80 ? -10.633 3.270 -3.392 1.00 82.06 80 VAL A O 1
ATOM 618 N N . ALA A 1 81 ? -9.764 3.837 -5.379 1.00 69.06 81 ALA A N 1
ATOM 619 C CA . ALA A 1 81 ? -9.699 5.284 -5.123 1.00 69.06 81 ALA A CA 1
ATOM 620 C C . ALA A 1 81 ? -11.002 5.918 -4.607 1.00 69.06 81 ALA A C 1
ATOM 622 O O . ALA A 1 81 ? -10.945 6.877 -3.839 1.00 69.06 81 ALA A O 1
ATOM 623 N N . ALA A 1 82 ? -12.173 5.382 -4.958 1.00 65.44 82 ALA A N 1
ATOM 624 C CA . ALA A 1 82 ? -13.449 5.998 -4.596 1.00 65.44 82 ALA A CA 1
ATOM 625 C C . ALA A 1 82 ? -13.764 5.980 -3.082 1.00 65.44 82 ALA A C 1
ATOM 627 O O . ALA A 1 82 ? -14.676 6.682 -2.651 1.00 65.44 82 ALA A O 1
ATOM 628 N N . LYS A 1 83 ? -13.064 5.175 -2.258 1.00 63.19 83 LYS A N 1
ATOM 629 C CA . LYS A 1 83 ? -13.491 4.891 -0.866 1.00 63.19 83 LYS A CA 1
ATOM 630 C C . LYS A 1 83 ? -12.401 5.026 0.214 1.00 63.19 83 LYS A C 1
ATOM 632 O O . LYS A 1 83 ? -12.661 4.741 1.381 1.00 63.19 83 LYS A O 1
ATOM 637 N N . MET A 1 84 ? -11.192 5.490 -0.114 1.00 78.25 84 MET A N 1
ATOM 638 C CA . MET A 1 84 ? -10.008 5.438 0.774 1.00 78.25 84 MET A CA 1
ATOM 639 C C . MET A 1 84 ? -9.768 6.665 1.683 1.00 78.25 84 MET A C 1
ATOM 641 O O . MET A 1 84 ? -8.629 7.088 1.900 1.00 78.25 84 MET A O 1
ATOM 645 N N . VAL A 1 85 ? -10.821 7.238 2.266 1.00 76.00 85 VAL A N 1
ATOM 646 C CA . VAL A 1 85 ? -10.689 8.463 3.083 1.00 76.00 85 VAL A CA 1
ATOM 647 C C . VAL A 1 85 ? -10.273 8.164 4.533 1.00 76.00 85 VAL A C 1
ATOM 649 O O . VAL A 1 85 ? -9.503 8.918 5.125 1.00 76.00 85 VAL A O 1
ATOM 652 N N . THR A 1 86 ? -10.708 7.037 5.110 1.00 85.38 86 THR A N 1
ATOM 653 C CA . THR A 1 86 ? -10.442 6.696 6.521 1.00 85.38 86 THR A CA 1
ATOM 654 C C . THR A 1 86 ? -9.251 5.740 6.691 1.00 85.38 86 THR A C 1
ATOM 656 O O . THR A 1 86 ? -8.974 4.936 5.798 1.00 85.38 86 THR A O 1
ATOM 659 N N . PRO A 1 87 ? -8.543 5.753 7.840 1.00 84.12 87 PRO A N 1
ATOM 660 C CA . PRO A 1 87 ? -7.472 4.789 8.119 1.00 84.12 87 PRO A CA 1
ATOM 661 C C . PRO A 1 87 ? -7.935 3.329 8.049 1.00 84.12 87 PRO A C 1
ATOM 663 O O . PRO A 1 87 ? -7.190 2.469 7.589 1.00 84.12 87 PRO A O 1
ATOM 666 N N . ASP A 1 88 ? -9.175 3.053 8.457 1.00 85.12 88 ASP A N 1
ATOM 667 C CA . ASP A 1 88 ? -9.777 1.721 8.357 1.00 85.12 88 ASP A CA 1
ATOM 668 C C . ASP A 1 88 ? -10.032 1.316 6.897 1.00 85.12 88 ASP A C 1
ATOM 670 O O . ASP A 1 88 ? -9.675 0.212 6.485 1.00 85.12 88 ASP A O 1
ATOM 674 N N . ALA A 1 89 ? -10.534 2.239 6.067 1.00 88.12 89 ALA A N 1
ATOM 675 C CA . ALA A 1 89 ? -10.667 2.005 4.631 1.00 88.12 89 ALA A CA 1
ATOM 676 C C . ALA A 1 89 ? -9.305 1.746 3.971 1.00 88.12 89 ALA A C 1
ATOM 678 O O . ALA A 1 89 ? -9.179 0.827 3.168 1.00 88.12 89 ALA A O 1
ATOM 679 N N . LYS A 1 90 ? -8.258 2.485 4.365 1.00 86.50 90 LYS A N 1
ATOM 680 C CA . LYS A 1 90 ? -6.877 2.245 3.910 1.00 86.50 90 LYS A CA 1
ATOM 681 C C . LYS A 1 90 ? -6.362 0.861 4.319 1.00 86.50 90 LYS A C 1
ATOM 683 O O . LYS A 1 90 ? -5.690 0.203 3.529 1.00 86.50 90 LYS A O 1
ATOM 688 N N . ARG A 1 91 ? -6.689 0.395 5.528 1.00 88.69 91 ARG A N 1
ATOM 689 C CA . ARG A 1 91 ? -6.326 -0.953 5.997 1.00 88.69 91 ARG A CA 1
ATOM 690 C C . ARG A 1 91 ? -7.042 -2.055 5.227 1.00 88.69 91 ARG A C 1
ATOM 692 O O . ARG A 1 91 ? -6.410 -3.057 4.922 1.00 88.69 91 ARG A O 1
ATOM 699 N N . LYS A 1 92 ? -8.319 -1.864 4.888 1.00 89.12 92 LYS A N 1
ATOM 700 C CA . LYS A 1 92 ? -9.129 -2.825 4.117 1.00 89.12 92 LYS A CA 1
ATOM 701 C C . LYS A 1 92 ? -8.793 -2.834 2.622 1.00 89.12 92 LYS A C 1
ATOM 703 O O . LYS A 1 92 ? -8.867 -3.879 1.981 1.00 89.12 92 LYS A O 1
ATOM 708 N N . ALA A 1 93 ? -8.368 -1.693 2.090 1.00 91.25 93 ALA A N 1
ATOM 709 C CA . ALA A 1 93 ? -7.971 -1.511 0.699 1.00 91.25 93 ALA A CA 1
ATOM 710 C C . ALA A 1 93 ? -6.808 -2.414 0.267 1.00 91.25 93 ALA A C 1
ATOM 712 O O . ALA A 1 93 ? -6.842 -2.978 -0.821 1.00 91.25 93 ALA A O 1
ATOM 713 N N . VAL A 1 94 ? -5.779 -2.573 1.108 1.00 91.88 94 VAL A N 1
ATOM 714 C CA . VAL A 1 94 ? -4.573 -3.330 0.728 1.00 91.88 94 VAL A CA 1
ATOM 715 C C . VAL A 1 94 ? -4.845 -4.829 0.575 1.00 91.88 94 VAL A C 1
ATOM 717 O O . VAL A 1 94 ? -4.493 -5.362 -0.474 1.00 91.88 94 VAL A O 1
ATOM 720 N N . PRO A 1 95 ? -5.489 -5.525 1.535 1.00 92.25 95 PRO A N 1
ATOM 721 C CA . PRO A 1 95 ? -5.899 -6.914 1.343 1.00 92.25 95 PRO A CA 1
ATOM 722 C C . PRO A 1 95 ? -6.783 -7.105 0.110 1.00 92.25 95 PRO A C 1
ATOM 724 O O . PRO A 1 95 ? -6.564 -8.053 -0.635 1.00 92.25 95 PRO A O 1
ATOM 727 N N . HIS A 1 96 ? -7.720 -6.184 -0.141 1.00 91.75 96 HIS A N 1
ATOM 728 C CA . HIS A 1 96 ? -8.571 -6.226 -1.330 1.00 91.75 96 HIS A CA 1
ATOM 729 C C . HIS A 1 96 ? -7.758 -6.111 -2.630 1.00 91.75 96 HIS A C 1
ATOM 731 O O . HIS A 1 96 ? -7.928 -6.914 -3.540 1.00 91.75 96 HIS A O 1
ATOM 737 N N . ALA A 1 97 ? -6.811 -5.173 -2.701 1.00 92.19 97 ALA A N 1
ATOM 738 C CA . ALA A 1 97 ? -5.932 -5.040 -3.860 1.00 92.19 97 ALA A CA 1
ATOM 739 C C . ALA A 1 97 ? -5.052 -6.286 -4.071 1.00 92.19 97 ALA A C 1
ATOM 741 O O . ALA A 1 97 ? -4.837 -6.703 -5.209 1.00 92.19 97 ALA A O 1
ATOM 742 N N . CYS A 1 98 ? -4.568 -6.907 -2.989 1.00 93.50 98 CYS A N 1
ATOM 743 C CA . CYS A 1 98 ? -3.805 -8.153 -3.065 1.00 93.50 98 CYS A CA 1
ATOM 744 C C . CYS A 1 98 ? -4.629 -9.303 -3.658 1.00 93.50 98 CYS A C 1
ATOM 746 O O . CYS A 1 98 ? -4.100 -10.058 -4.469 1.00 93.50 98 CYS A O 1
ATOM 748 N N . THR A 1 99 ? -5.901 -9.446 -3.267 1.00 93.31 99 THR A N 1
ATOM 749 C CA . THR A 1 99 ? -6.756 -10.540 -3.750 1.00 93.31 99 THR A CA 1
ATOM 750 C C . THR A 1 99 ? -7.244 -10.310 -5.176 1.00 93.31 99 THR A C 1
ATOM 752 O O . THR A 1 99 ? -7.203 -11.240 -5.974 1.00 93.31 99 THR A O 1
ATOM 755 N N . VAL A 1 100 ? -7.659 -9.087 -5.520 1.00 93.12 100 VAL A N 1
ATOM 756 C CA . VAL A 1 100 ? -8.206 -8.763 -6.849 1.00 93.12 100 VAL A CA 1
ATOM 757 C C . VAL A 1 100 ? -7.123 -8.752 -7.926 1.00 93.12 100 VAL A C 1
ATOM 759 O O . VAL A 1 100 ? -7.333 -9.282 -9.013 1.00 93.12 100 VAL A O 1
ATOM 762 N N . HIS A 1 101 ? -5.949 -8.186 -7.632 1.00 91.50 101 HIS A N 1
ATOM 763 C CA . HIS A 1 101 ? -4.880 -8.030 -8.626 1.00 91.50 101 HIS A CA 1
ATOM 764 C C . HIS A 1 101 ? -3.750 -9.056 -8.482 1.00 91.50 101 HIS A C 1
ATOM 766 O O . HIS A 1 101 ? -2.747 -8.946 -9.186 1.00 91.50 101 HIS A O 1
ATOM 772 N N . ALA A 1 102 ? -3.881 -10.026 -7.568 1.00 93.00 102 ALA A N 1
ATOM 773 C CA . ALA A 1 102 ? -2.864 -11.043 -7.281 1.00 93.00 102 ALA A CA 1
ATOM 774 C C . ALA A 1 102 ? -1.460 -10.450 -7.025 1.00 93.00 102 ALA A C 1
ATOM 776 O O . ALA A 1 102 ? -0.435 -11.007 -7.422 1.00 93.00 102 ALA A O 1
ATOM 777 N N . VAL A 1 103 ? -1.402 -9.289 -6.367 1.00 93.00 103 VAL A N 1
ATOM 778 C CA . VAL A 1 103 ? -0.149 -8.585 -6.063 1.00 93.00 103 VAL A CA 1
ATOM 779 C C . VAL A 1 103 ? 0.280 -8.795 -4.616 1.00 93.00 103 VAL A C 1
ATOM 781 O O . VAL A 1 103 ? -0.528 -9.007 -3.715 1.00 93.00 103 VAL A O 1
ATOM 784 N N . SER A 1 104 ? 1.585 -8.675 -4.363 1.00 93.69 104 SER A N 1
ATOM 785 C CA . SER A 1 104 ? 2.099 -8.684 -2.993 1.00 93.69 104 SER A CA 1
ATOM 786 C C . SER A 1 104 ? 1.618 -7.465 -2.198 1.00 93.69 104 SER A C 1
ATOM 788 O O . SER A 1 104 ? 1.483 -6.364 -2.738 1.00 93.69 104 SER A O 1
ATOM 790 N N . GLN A 1 105 ? 1.503 -7.623 -0.874 1.00 93.56 105 GLN A N 1
ATOM 791 C CA . GLN A 1 105 ? 1.201 -6.518 0.046 1.00 93.56 105 GLN A CA 1
ATOM 792 C C . GLN A 1 105 ? 2.148 -5.324 -0.157 1.00 93.56 105 GLN A C 1
ATOM 794 O O . GLN A 1 105 ? 1.728 -4.174 -0.088 1.00 93.56 105 GLN A O 1
ATOM 799 N N . ARG A 1 106 ? 3.435 -5.580 -0.440 1.00 93.56 106 ARG A N 1
ATOM 800 C CA . ARG A 1 106 ? 4.425 -4.522 -0.687 1.00 93.56 106 ARG A CA 1
ATOM 801 C C . ARG A 1 106 ? 4.076 -3.699 -1.926 1.00 93.56 106 ARG A C 1
ATOM 803 O O . ARG A 1 106 ? 4.157 -2.476 -1.860 1.00 93.56 106 ARG A O 1
ATOM 810 N N . ARG A 1 107 ? 3.709 -4.363 -3.025 1.00 92.75 107 ARG A N 1
ATOM 811 C CA . ARG A 1 107 ? 3.330 -3.700 -4.278 1.00 92.75 107 ARG A CA 1
ATOM 812 C C . ARG A 1 107 ? 2.027 -2.922 -4.109 1.00 92.75 107 ARG A C 1
ATOM 814 O O . ARG A 1 107 ? 1.999 -1.745 -4.442 1.00 92.75 107 ARG A O 1
ATOM 821 N N . ALA A 1 108 ? 1.008 -3.532 -3.503 1.00 93.31 108 ALA A N 1
ATOM 822 C CA . ALA A 1 108 ? -0.261 -2.865 -3.214 1.00 93.31 108 ALA A CA 1
ATOM 823 C C . ALA A 1 108 ? -0.073 -1.598 -2.356 1.00 93.31 108 ALA A C 1
ATOM 825 O O . ALA A 1 108 ? -0.590 -0.538 -2.698 1.00 93.31 108 ALA A O 1
ATOM 826 N N . CYS A 1 109 ? 0.727 -1.670 -1.285 1.00 93.31 109 CYS A N 1
ATOM 827 C CA . CYS A 1 109 ? 1.052 -0.503 -0.460 1.00 93.31 109 CYS A CA 1
ATOM 828 C C . CYS A 1 109 ? 1.772 0.603 -1.247 1.00 93.31 109 CYS A C 1
ATOM 830 O O . CYS A 1 109 ? 1.487 1.781 -1.034 1.00 93.31 109 CYS A O 1
ATOM 832 N N . LEU A 1 110 ? 2.697 0.236 -2.141 1.00 93.06 110 LEU A N 1
ATOM 833 C CA . LEU A 1 110 ? 3.442 1.190 -2.964 1.00 93.06 110 LEU A CA 1
ATOM 834 C C . LEU A 1 110 ? 2.527 1.891 -3.978 1.00 93.06 110 LEU A C 1
ATOM 836 O O . LEU A 1 110 ? 2.551 3.117 -4.056 1.00 93.06 110 LEU A O 1
ATOM 840 N N . ALA A 1 111 ? 1.679 1.131 -4.676 1.00 92.25 111 ALA A N 1
ATOM 841 C CA . ALA A 1 111 ? 0.710 1.667 -5.630 1.00 92.25 111 ALA A CA 1
ATOM 842 C C . ALA A 1 111 ? -0.297 2.615 -4.950 1.00 92.25 111 ALA A C 1
ATOM 844 O O . ALA A 1 111 ? -0.560 3.707 -5.447 1.00 92.25 111 ALA A O 1
ATOM 845 N N . LEU A 1 112 ? -0.801 2.239 -3.768 1.00 90.56 112 LEU A N 1
ATOM 846 C CA . LEU A 1 112 ? -1.789 3.012 -3.006 1.00 90.56 112 LEU A CA 1
ATOM 847 C C . LEU A 1 112 ? -1.187 4.115 -2.113 1.00 90.56 112 LEU A C 1
ATOM 849 O O . LEU A 1 112 ? -1.934 4.830 -1.444 1.00 90.56 112 LEU A O 1
ATOM 853 N N . LYS A 1 113 ? 0.147 4.255 -2.066 1.00 91.38 113 LYS A N 1
ATOM 854 C CA . LYS A 1 113 ? 0.876 5.183 -1.176 1.00 91.38 113 LYS A CA 1
ATOM 855 C C . LYS A 1 113 ? 0.482 5.046 0.305 1.00 91.38 113 LYS A C 1
ATOM 857 O O . LYS A 1 113 ? 0.320 6.038 1.017 1.00 91.38 113 LYS A O 1
ATOM 862 N N . ILE A 1 114 ? 0.327 3.810 0.781 1.00 90.69 114 ILE A N 1
ATOM 863 C CA . ILE A 1 114 ? 0.027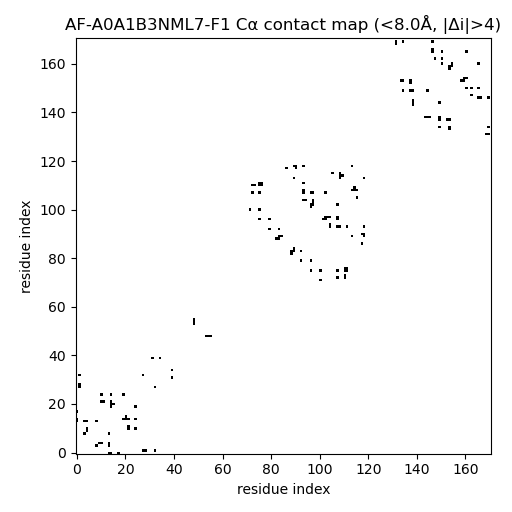 3.503 2.187 1.00 90.69 114 ILE A CA 1
ATOM 864 C C . ILE A 1 114 ? 1.272 2.931 2.850 1.00 90.69 114 ILE A C 1
ATOM 866 O O . ILE A 1 114 ? 1.895 2.005 2.328 1.00 90.69 114 ILE A O 1
ATOM 870 N N . ASP A 1 115 ? 1.608 3.430 4.038 1.00 91.06 115 ASP A N 1
ATOM 871 C CA . ASP A 1 115 ? 2.704 2.838 4.790 1.00 91.06 115 ASP A CA 1
ATOM 872 C C . ASP A 1 115 ? 2.350 1.433 5.307 1.00 91.06 115 ASP A C 1
ATOM 874 O O . ASP A 1 115 ? 1.265 1.174 5.837 1.00 91.06 115 ASP A O 1
ATOM 878 N N . ARG A 1 116 ? 3.306 0.509 5.190 1.00 91.38 116 ARG A N 1
ATOM 879 C CA . ARG A 1 116 ? 3.131 -0.901 5.568 1.00 91.38 116 ARG A CA 1
ATOM 880 C C . ARG A 1 116 ? 2.832 -1.070 7.059 1.00 91.38 116 ARG A C 1
ATOM 882 O O . ARG A 1 116 ? 2.130 -2.018 7.412 1.00 91.38 116 ARG A O 1
ATOM 889 N N . SER A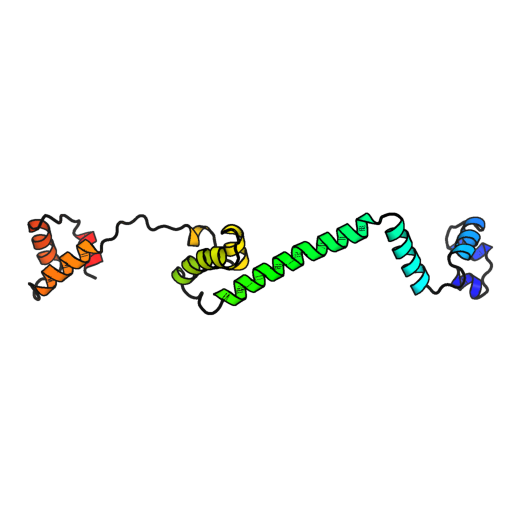 1 117 ? 3.308 -0.165 7.920 1.00 90.69 117 SER A N 1
ATOM 890 C CA . SER A 1 117 ? 2.980 -0.178 9.350 1.00 90.69 117 SER A CA 1
ATOM 891 C C . SER A 1 117 ? 1.491 0.048 9.588 1.00 90.69 117 SER A C 1
ATOM 893 O O . SER A 1 117 ? 0.918 -0.598 10.455 1.00 90.69 117 SER A O 1
ATOM 895 N N . THR A 1 118 ? 0.828 0.870 8.766 1.00 88.19 118 THR A N 1
ATOM 896 C CA . THR A 1 118 ? -0.612 1.128 8.900 1.00 88.19 118 THR A CA 1
ATOM 897 C C . THR A 1 118 ? -1.413 -0.145 8.664 1.00 88.19 118 THR A C 1
ATOM 899 O O . THR A 1 118 ? -2.354 -0.410 9.406 1.00 88.19 118 THR A O 1
ATOM 902 N N . VAL A 1 119 ? -1.028 -0.935 7.658 1.00 88.44 119 VAL A N 1
ATOM 903 C CA . VAL A 1 119 ? -1.706 -2.190 7.290 1.00 88.44 119 VAL A CA 1
ATOM 904 C C . VAL A 1 119 ? -1.410 -3.305 8.290 1.00 88.44 119 VAL A C 1
ATOM 906 O O . VAL A 1 119 ? -2.281 -4.112 8.585 1.00 88.44 119 VAL A O 1
ATOM 909 N N . ARG A 1 120 ? -0.181 -3.356 8.812 1.00 90.00 120 ARG A N 1
ATOM 910 C CA . ARG A 1 120 ? 0.258 -4.383 9.769 1.00 90.00 120 ARG A CA 1
ATOM 911 C C . ARG A 1 120 ? -0.088 -4.061 11.217 1.00 90.00 120 ARG A C 1
ATOM 913 O O . ARG A 1 120 ? 0.096 -4.911 12.078 1.00 90.00 120 ARG A O 1
ATOM 920 N N . TYR A 1 121 ? -0.546 -2.845 11.497 1.00 87.81 121 TYR A N 1
ATOM 921 C CA . TYR A 1 121 ? -0.901 -2.445 12.846 1.00 87.81 121 TYR A CA 1
ATOM 922 C C . TYR A 1 121 ? -2.084 -3.268 13.355 1.00 87.81 121 TYR A C 1
ATOM 924 O O . TYR A 1 121 ? -3.205 -3.149 12.858 1.00 87.81 121 TYR A O 1
ATOM 932 N N . THR A 1 122 ? -1.835 -4.031 14.412 1.00 82.50 122 THR A N 1
ATOM 933 C CA . THR A 1 122 ? -2.847 -4.735 15.195 1.00 82.50 122 THR A CA 1
ATOM 934 C C . THR A 1 122 ? -2.908 -4.116 16.586 1.00 82.50 122 THR A C 1
ATOM 936 O O . THR A 1 122 ? -1.886 -4.011 17.266 1.00 82.50 122 THR A O 1
ATOM 939 N N . SER A 1 123 ? -4.099 -3.694 17.018 1.00 82.19 123 SER A N 1
ATOM 940 C CA . SER A 1 123 ? -4.297 -3.252 18.402 1.00 82.19 123 SER A CA 1
ATOM 941 C C . SER A 1 123 ? -4.015 -4.421 19.341 1.00 82.19 123 SER A C 1
ATOM 943 O O . SER A 1 123 ? -4.608 -5.483 19.195 1.00 82.19 123 SER A O 1
ATOM 945 N N . THR A 1 124 ? -3.135 -4.217 20.317 1.00 84.75 124 THR A N 1
ATOM 946 C CA . THR A 1 124 ? -2.817 -5.216 21.349 1.00 84.75 124 THR A CA 1
ATOM 947 C C . THR A 1 124 ? -3.792 -5.190 22.521 1.00 84.75 124 THR A C 1
ATOM 949 O O . THR A 1 124 ? -3.736 -6.055 23.392 1.00 84.75 124 THR A O 1
ATOM 952 N N . ARG A 1 125 ? -4.673 -4.183 22.588 1.00 78.75 125 ARG A N 1
ATOM 953 C CA . ARG A 1 125 ? -5.648 -4.077 23.674 1.00 78.75 125 ARG A CA 1
ATOM 954 C C . ARG A 1 125 ? -6.744 -5.129 23.484 1.00 78.75 125 ARG A C 1
ATOM 956 O O . ARG A 1 125 ? -7.301 -5.172 22.386 1.00 78.75 125 ARG A O 1
ATOM 963 N N . PRO A 1 126 ? -7.059 -5.926 24.521 1.00 79.19 126 PRO A N 1
ATOM 964 C CA . PRO A 1 126 ? -8.184 -6.847 24.469 1.00 79.19 126 PRO A CA 1
ATOM 965 C C . PRO A 1 126 ? -9.480 -6.071 24.242 1.00 79.19 126 PRO A C 1
ATOM 967 O O . PRO A 1 126 ? -9.600 -4.915 24.663 1.00 79.19 126 PRO A O 1
ATOM 970 N N . ASP A 1 127 ? -10.427 -6.706 23.557 1.00 80.31 127 ASP A N 1
ATOM 971 C CA . ASP A 1 127 ? -11.740 -6.115 23.356 1.00 80.31 127 ASP A CA 1
ATOM 972 C C . ASP A 1 127 ? -12.462 -6.000 24.705 1.00 80.31 127 ASP A C 1
ATOM 974 O O . ASP A 1 127 ? -12.587 -6.965 25.458 1.00 80.31 127 ASP A O 1
ATOM 978 N N . ASP A 1 128 ? -12.922 -4.791 25.014 1.00 87.62 128 ASP A N 1
ATOM 979 C CA . ASP A 1 128 ? -13.675 -4.489 26.229 1.00 87.62 128 ASP A CA 1
ATOM 980 C C . ASP A 1 128 ? -15.194 -4.613 25.981 1.00 87.62 128 ASP A C 1
ATOM 982 O O . ASP A 1 128 ? -15.988 -4.146 26.799 1.00 87.62 128 ASP A O 1
ATOM 986 N N . ALA A 1 129 ? -15.615 -5.218 24.861 1.00 87.62 129 ALA A N 1
ATOM 987 C CA . ALA A 1 129 ? -17.017 -5.403 24.482 1.00 87.62 129 ALA A CA 1
ATOM 988 C C . ALA A 1 129 ? -17.853 -6.055 25.594 1.00 87.62 129 ALA A C 1
ATOM 990 O O . ALA A 1 129 ? -18.844 -5.464 26.018 1.00 87.62 129 ALA A O 1
ATOM 991 N N . LEU A 1 130 ? -17.402 -7.189 26.146 1.00 87.56 130 LEU A N 1
ATOM 992 C CA . LEU A 1 130 ? -18.100 -7.880 27.241 1.00 87.56 130 LEU A CA 1
ATOM 993 C C . LEU A 1 130 ? -18.233 -6.998 28.492 1.00 87.56 130 LEU A C 1
ATOM 995 O O . LEU A 1 130 ? -19.273 -6.981 29.147 1.00 87.56 130 LEU A O 1
ATOM 999 N N . LEU A 1 131 ? -17.200 -6.204 28.800 1.00 88.81 131 LEU A N 1
ATOM 1000 C CA . LEU A 1 131 ? -17.238 -5.264 29.923 1.00 88.81 131 LEU A CA 1
ATOM 1001 C C . LEU A 1 131 ? -18.242 -4.135 29.671 1.00 88.81 131 LEU A C 1
ATOM 1003 O O . LEU A 1 131 ? -18.965 -3.747 30.586 1.00 88.81 131 LEU A O 1
ATOM 1007 N N . ARG A 1 132 ? -18.319 -3.618 28.438 1.00 90.00 132 ARG A N 1
ATOM 1008 C CA . ARG A 1 132 ? -19.311 -2.601 28.059 1.00 90.00 132 ARG A CA 1
ATOM 1009 C C . ARG A 1 132 ? -20.731 -3.149 28.102 1.00 90.00 132 ARG A C 1
ATOM 1011 O O . ARG A 1 132 ? -21.626 -2.419 28.518 1.00 90.00 132 ARG A O 1
ATOM 1018 N N . GLU A 1 133 ? -20.950 -4.392 27.684 1.00 91.31 133 GLU A N 1
ATOM 1019 C CA . GLU A 1 133 ? -22.263 -5.039 27.765 1.00 91.31 133 GLU A CA 1
ATOM 1020 C C . GLU A 1 133 ? -22.706 -5.228 29.216 1.00 91.31 133 GLU A C 1
ATOM 1022 O O . GLU A 1 133 ? -23.791 -4.771 29.574 1.00 91.31 133 GLU A O 1
ATOM 1027 N N . ALA A 1 134 ? -21.839 -5.771 30.076 1.00 90.38 134 ALA A N 1
ATOM 1028 C CA . ALA A 1 134 ? -22.119 -5.897 31.507 1.00 90.38 134 ALA A CA 1
ATOM 1029 C C . ALA A 1 134 ? -22.390 -4.530 32.165 1.00 90.38 134 ALA A C 1
ATOM 1031 O O . ALA A 1 134 ? -23.339 -4.371 32.934 1.00 90.38 134 ALA A O 1
ATOM 1032 N N . MET A 1 135 ? -21.608 -3.502 31.811 1.00 90.31 135 MET A N 1
ATOM 1033 C CA . MET A 1 135 ? -21.835 -2.128 32.271 1.00 90.31 135 MET A CA 1
ATOM 1034 C C . MET A 1 135 ? -23.192 -1.575 31.819 1.00 90.31 135 MET A C 1
ATOM 1036 O O . MET A 1 135 ? -23.883 -0.943 32.619 1.00 90.31 135 MET A O 1
ATOM 1040 N N . LYS A 1 136 ? -23.589 -1.800 30.558 1.00 90.75 136 LYS A N 1
ATOM 1041 C CA . LYS A 1 136 ? -24.897 -1.377 30.031 1.00 90.75 136 LYS A CA 1
ATOM 1042 C C . LYS A 1 136 ? -26.047 -2.111 30.719 1.00 90.75 136 LYS A C 1
ATOM 1044 O O . LYS A 1 136 ? -27.048 -1.471 31.036 1.00 90.75 136 LYS A O 1
ATOM 1049 N N . ALA A 1 137 ? -25.906 -3.408 30.987 1.00 91.25 137 ALA A N 1
ATOM 1050 C CA . ALA A 1 137 ? -26.897 -4.186 31.729 1.00 91.25 137 ALA A CA 1
ATOM 1051 C C . ALA A 1 137 ? -27.100 -3.618 33.146 1.00 91.25 137 ALA A C 1
ATOM 1053 O O . ALA A 1 137 ? -28.213 -3.255 33.516 1.00 91.25 137 ALA A O 1
ATOM 1054 N N . ALA A 1 138 ? -26.014 -3.389 33.890 1.00 90.00 138 ALA A N 1
ATOM 1055 C CA . ALA A 1 138 ? -26.092 -2.796 35.227 1.00 90.00 138 ALA A CA 1
ATOM 1056 C C . ALA A 1 138 ? -26.680 -1.368 35.220 1.00 90.00 138 ALA A C 1
ATOM 1058 O O . ALA A 1 138 ? -27.439 -0.991 36.115 1.00 90.00 138 ALA A O 1
ATOM 1059 N N . ALA A 1 139 ? -26.352 -0.561 34.205 1.00 89.50 139 ALA A N 1
ATOM 1060 C CA . ALA A 1 139 ? -26.884 0.795 34.058 1.00 89.50 139 ALA A CA 1
ATOM 1061 C C . ALA A 1 139 ? -28.379 0.819 33.687 1.00 89.50 139 ALA A C 1
ATOM 1063 O O . ALA A 1 139 ? -29.107 1.717 34.112 1.00 89.50 139 ALA A O 1
ATOM 1064 N N . THR A 1 140 ? -28.842 -0.151 32.893 1.00 89.12 140 THR A N 1
ATOM 1065 C CA . THR A 1 140 ? -30.255 -0.261 32.495 1.00 89.12 140 THR A CA 1
ATOM 1066 C C . THR A 1 140 ? -31.124 -0.770 33.638 1.00 89.12 140 THR A C 1
ATOM 1068 O O . THR A 1 140 ? -32.195 -0.208 33.869 1.00 89.12 140 THR A O 1
ATOM 1071 N N . GLU A 1 141 ? -30.635 -1.744 34.406 1.00 89.31 141 GLU A N 1
ATOM 1072 C CA . GLU A 1 141 ? -31.291 -2.236 35.622 1.00 89.31 141 GLU A CA 1
ATOM 1073 C C . GLU A 1 141 ? -31.386 -1.136 36.695 1.00 89.31 141 GLU A C 1
ATOM 1075 O O . GLU A 1 141 ? -32.439 -0.926 37.303 1.00 89.31 141 GLU A O 1
ATOM 1080 N N . HIS A 1 142 ? -30.322 -0.342 36.870 1.00 86.38 142 HIS A N 1
ATOM 1081 C CA . HIS A 1 142 ? -30.266 0.718 37.877 1.00 86.38 142 HIS A CA 1
ATOM 1082 C C . HIS A 1 142 ? -30.009 2.101 37.278 1.00 86.38 142 HIS A C 1
ATOM 1084 O O . HIS A 1 142 ? -28.971 2.723 37.497 1.00 86.38 142 HIS A O 1
ATOM 1090 N N . ARG A 1 143 ? -31.028 2.653 36.613 1.00 83.69 143 ARG A N 1
ATOM 1091 C CA . ARG A 1 143 ? -30.960 3.941 35.889 1.00 83.69 143 ARG A CA 1
ATOM 1092 C C . ARG A 1 143 ? -30.459 5.154 36.688 1.00 83.69 143 ARG A C 1
ATOM 1094 O O . ARG A 1 143 ? -30.002 6.123 36.096 1.00 83.69 143 ARG A O 1
ATOM 1101 N N . ARG A 1 144 ? -30.563 5.148 38.024 1.00 89.69 144 ARG A N 1
ATOM 1102 C CA . ARG A 1 144 ? -30.075 6.246 38.891 1.00 89.69 144 ARG A CA 1
ATOM 1103 C C . ARG A 1 144 ? -28.603 6.100 39.285 1.00 89.69 144 ARG A C 1
ATOM 1105 O O . ARG A 1 144 ? -28.060 6.976 39.956 1.00 89.69 144 ARG A O 1
ATOM 1112 N N . PHE A 1 145 ? -27.970 4.974 38.968 1.00 88.81 145 PHE A N 1
ATOM 1113 C CA . PHE A 1 145 ? -26.617 4.686 39.420 1.00 88.81 145 PHE A CA 1
ATOM 1114 C C . PHE A 1 145 ? -25.603 5.270 38.443 1.00 88.81 145 PHE A C 1
ATOM 1116 O O . PHE A 1 145 ? -25.616 4.982 37.254 1.00 88.81 145 PHE A O 1
ATOM 1123 N N . GLY A 1 146 ? -24.689 6.082 38.973 1.00 87.69 146 GLY A N 1
ATOM 1124 C CA . GLY A 1 146 ? -23.513 6.521 38.230 1.00 87.69 146 GLY A CA 1
ATOM 1125 C C . GLY A 1 146 ? -22.405 5.465 38.218 1.00 87.69 146 GLY A C 1
ATOM 1126 O O . GLY A 1 146 ? -22.450 4.465 38.941 1.00 87.69 146 GLY A O 1
ATOM 1127 N N . TYR A 1 147 ? -21.341 5.752 37.467 1.00 89.75 147 TYR A N 1
ATOM 1128 C CA . TYR A 1 147 ? -20.206 4.848 37.243 1.00 89.75 147 TYR A CA 1
ATOM 1129 C C . TYR A 1 147 ? -19.588 4.264 38.533 1.00 89.75 147 TYR A C 1
ATOM 1131 O O . TYR A 1 147 ? -19.173 3.109 38.550 1.00 89.75 147 TYR A O 1
ATOM 1139 N N . ARG A 1 148 ? -19.558 5.025 39.642 1.00 90.62 148 ARG A N 1
ATOM 1140 C CA . ARG A 1 148 ? -19.028 4.546 40.936 1.00 90.62 148 ARG A CA 1
ATOM 1141 C C . ARG A 1 148 ? -19.865 3.417 41.540 1.00 90.62 148 ARG A C 1
ATOM 1143 O O . ARG A 1 148 ? -19.297 2.495 42.105 1.00 90.62 148 ARG A O 1
ATOM 1150 N N . ARG A 1 149 ? -21.197 3.485 41.436 1.00 91.56 149 ARG A N 1
ATOM 1151 C CA . ARG A 1 149 ? -22.080 2.424 41.950 1.00 91.56 149 ARG A CA 1
ATOM 1152 C C . ARG A 1 149 ? -22.100 1.213 41.030 1.00 91.56 149 ARG A C 1
ATOM 1154 O O . ARG A 1 149 ? -22.072 0.093 41.523 1.00 91.56 149 ARG A O 1
ATOM 1161 N N . ILE A 1 150 ? -22.062 1.443 39.719 1.00 91.44 150 ILE A N 1
ATOM 1162 C CA . ILE A 1 150 ? -21.928 0.369 38.727 1.00 91.44 150 ILE A CA 1
ATOM 1163 C C . ILE A 1 150 ? -20.623 -0.407 38.952 1.00 91.44 150 ILE A C 1
ATOM 1165 O O . ILE A 1 150 ? -20.633 -1.629 38.901 1.00 91.44 150 ILE A O 1
ATOM 1169 N N . HIS A 1 151 ? -19.520 0.272 39.291 1.00 92.00 151 HIS A N 1
ATOM 1170 C CA . HIS A 1 151 ? -18.253 -0.387 39.635 1.00 92.00 151 HIS A CA 1
ATOM 1171 C C . HIS A 1 151 ? -18.394 -1.392 40.783 1.00 92.00 151 HIS A C 1
ATOM 1173 O O . HIS A 1 151 ? -17.952 -2.524 40.642 1.00 92.00 151 HIS A O 1
ATOM 1179 N N . VAL A 1 152 ? -19.071 -1.013 41.871 1.00 91.62 152 VAL A N 1
ATOM 1180 C CA . VAL A 1 152 ? -19.312 -1.907 43.019 1.00 91.62 152 VAL A CA 1
ATOM 1181 C C . VAL A 1 152 ? -20.199 -3.095 42.639 1.00 91.62 152 VAL A C 1
ATOM 1183 O O . VAL A 1 152 ? -20.002 -4.199 43.135 1.00 91.62 152 VAL A O 1
ATOM 1186 N N . MET A 1 153 ? -21.184 -2.893 41.763 1.00 91.19 153 MET A N 1
ATOM 1187 C CA . MET A 1 153 ? -22.033 -3.986 41.283 1.00 91.19 153 MET A CA 1
ATOM 1188 C C . MET A 1 153 ? -21.271 -4.984 40.417 1.00 91.19 153 MET A C 1
ATOM 1190 O O . MET A 1 153 ? -21.422 -6.186 40.608 1.00 91.19 153 MET A O 1
ATOM 1194 N N . LEU A 1 154 ? -20.440 -4.488 39.501 1.00 91.50 154 LEU A N 1
ATOM 1195 C CA . LEU A 1 154 ? -19.605 -5.337 38.654 1.00 91.50 154 LEU A CA 1
ATOM 1196 C C . LEU A 1 154 ? -18.611 -6.145 39.491 1.00 91.50 154 LEU A C 1
ATOM 1198 O O . LEU A 1 154 ? -18.430 -7.330 39.234 1.00 91.50 154 LEU A O 1
ATOM 1202 N N . ASP A 1 155 ? -18.050 -5.543 40.542 1.00 92.38 155 ASP A N 1
ATOM 1203 C CA . ASP A 1 155 ? -17.163 -6.227 41.487 1.00 92.38 155 ASP A CA 1
ATOM 1204 C C . ASP A 1 155 ? -17.876 -7.393 42.198 1.00 92.38 155 ASP A C 1
ATOM 1206 O O . ASP A 1 155 ? -17.353 -8.502 42.273 1.00 92.38 155 ASP A O 1
ATOM 1210 N N . ARG A 1 156 ? -19.139 -7.194 42.607 1.00 90.44 156 ARG A N 1
ATOM 1211 C CA . ARG A 1 156 ? -19.987 -8.256 43.186 1.00 90.44 156 ARG A CA 1
ATOM 1212 C C . ARG A 1 156 ? -20.347 -9.366 42.197 1.00 90.44 156 ARG A C 1
ATOM 1214 O O . ARG A 1 156 ? -20.594 -10.487 42.622 1.00 90.44 156 ARG A O 1
ATOM 1221 N N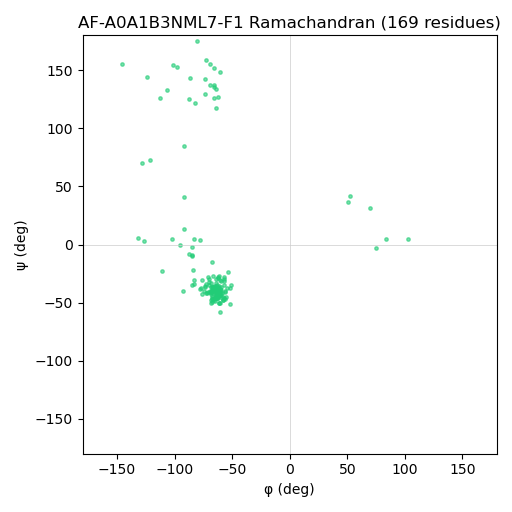 . GLN A 1 157 ? -20.381 -9.062 40.903 1.00 89.69 157 GLN A N 1
ATOM 1222 C CA . GLN A 1 157 ? -20.584 -10.037 39.825 1.00 89.69 157 GLN A CA 1
ATOM 1223 C C . GLN A 1 157 ? -19.276 -10.745 39.418 1.00 89.69 157 GLN A C 1
ATOM 1225 O O . GLN A 1 157 ? -19.270 -11.525 38.469 1.00 89.69 157 GLN A O 1
ATOM 1230 N N . GLY A 1 158 ? -18.162 -10.480 40.116 1.00 90.19 158 GLY A N 1
ATOM 1231 C CA . GLY A 1 158 ? -16.847 -11.067 39.840 1.00 90.19 158 GLY A CA 1
ATOM 1232 C C . GLY A 1 158 ? -16.054 -10.354 38.739 1.00 90.19 158 GLY A C 1
ATOM 1233 O O . GLY A 1 158 ? -14.964 -10.794 38.377 1.00 90.19 158 GLY A O 1
ATOM 1234 N N . ILE A 1 159 ? -16.563 -9.240 38.206 1.00 89.25 159 ILE A N 1
ATOM 1235 C CA . ILE A 1 159 ? -15.908 -8.452 37.159 1.00 89.25 159 ILE A CA 1
ATOM 1236 C C . ILE A 1 159 ? -15.054 -7.362 37.817 1.00 89.25 159 ILE A C 1
ATOM 1238 O O . ILE A 1 159 ? -15.457 -6.204 37.959 1.00 89.25 159 ILE A O 1
ATOM 1242 N N . VAL A 1 160 ? -13.831 -7.736 38.194 1.00 89.06 160 VAL A N 1
ATOM 1243 C CA . VAL A 1 160 ? -12.876 -6.829 38.843 1.00 89.06 160 VAL A CA 1
ATOM 1244 C C . VAL A 1 160 ? -12.151 -5.980 37.795 1.00 89.06 160 VAL A C 1
ATOM 1246 O O . VAL A 1 160 ? -11.470 -6.491 36.904 1.00 89.06 160 VAL A O 1
ATOM 1249 N N . MET A 1 161 ? -12.254 -4.652 37.899 1.00 88.75 161 MET A N 1
ATOM 1250 C CA . MET A 1 161 ? -11.524 -3.728 37.024 1.00 88.75 161 MET A CA 1
ATOM 1251 C C . MET A 1 161 ? -11.090 -2.444 37.732 1.00 88.75 161 MET A C 1
ATOM 1253 O O . MET A 1 161 ? -11.717 -1.985 38.686 1.00 88.75 161 MET A O 1
ATOM 1257 N N . ASN A 1 162 ? -10.035 -1.806 37.214 1.00 90.94 162 ASN A N 1
ATOM 1258 C CA . ASN A 1 162 ? -9.582 -0.506 37.708 1.00 90.94 162 ASN A CA 1
ATOM 1259 C C . ASN A 1 162 ? -10.654 0.572 37.468 1.00 90.94 162 ASN A C 1
ATOM 1261 O O . ASN A 1 162 ? -11.151 0.732 36.351 1.00 90.94 162 ASN A O 1
ATOM 1265 N N . GLN A 1 163 ? -10.935 1.391 38.481 1.00 88.94 163 GLN A N 1
ATOM 1266 C CA . GLN A 1 163 ? -11.906 2.484 38.403 1.00 88.94 163 GLN A CA 1
ATOM 1267 C C . GLN A 1 163 ? -11.597 3.495 37.277 1.00 88.94 163 GLN A C 1
ATOM 1269 O O . GLN A 1 163 ? -12.510 4.036 36.652 1.00 88.94 163 GLN A O 1
ATOM 1274 N N . LYS A 1 164 ? -10.310 3.713 36.951 1.00 91.31 164 LYS A N 1
ATOM 1275 C CA . LYS A 1 164 ? -9.883 4.521 35.792 1.00 91.31 164 LYS A CA 1
ATOM 1276 C C . LYS A 1 164 ? -10.321 3.894 34.465 1.00 91.31 164 LYS A C 1
ATOM 1278 O O . LYS A 1 164 ? -10.691 4.632 33.555 1.00 91.31 164 LYS A O 1
ATOM 1283 N N . LYS A 1 165 ? -10.272 2.560 34.351 1.00 89.06 165 LYS A N 1
ATOM 1284 C CA . LYS A 1 165 ? -10.732 1.817 33.167 1.00 89.06 165 LYS A CA 1
ATOM 1285 C C . LYS A 1 165 ? -12.250 1.924 33.047 1.00 89.06 165 LYS A C 1
ATOM 1287 O O . LYS A 1 165 ? -12.726 2.339 31.998 1.00 89.06 165 LYS A O 1
ATOM 1292 N N . LEU A 1 166 ? -12.981 1.687 34.137 1.00 90.56 166 LEU A N 1
ATOM 1293 C CA . LEU A 1 166 ? -14.439 1.807 34.149 1.00 90.56 166 LEU A CA 1
ATOM 1294 C C . LEU A 1 166 ? -14.906 3.208 33.739 1.00 90.56 166 LEU A C 1
ATOM 1296 O O . LEU A 1 166 ? -15.778 3.341 32.890 1.00 90.56 166 LEU A O 1
ATOM 1300 N N . ARG A 1 167 ? -14.278 4.266 34.2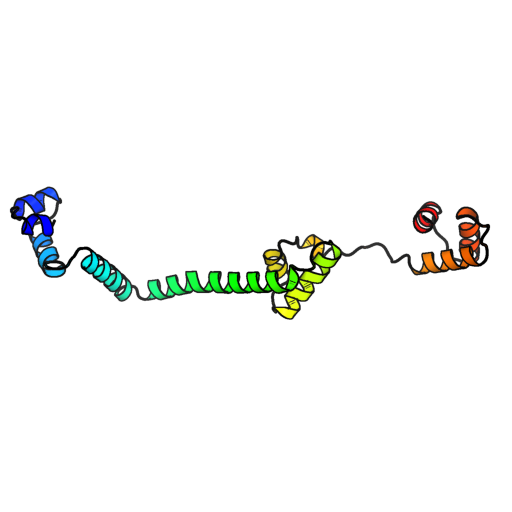67 1.00 90.31 167 ARG A N 1
ATOM 1301 C CA . ARG A 1 167 ? -14.617 5.646 33.886 1.00 90.31 167 ARG A CA 1
ATOM 1302 C C . ARG A 1 167 ? -14.407 5.917 32.391 1.00 90.31 167 ARG A C 1
ATOM 1304 O O . ARG A 1 167 ? -15.215 6.623 31.808 1.00 90.31 167 ARG A O 1
ATOM 1311 N N . ARG A 1 168 ? -13.349 5.362 31.782 1.00 88.81 168 ARG A N 1
ATOM 1312 C CA . ARG A 1 168 ? -13.075 5.482 30.334 1.00 88.81 168 ARG A CA 1
ATOM 1313 C C . ARG A 1 168 ? -14.053 4.687 29.466 1.00 88.81 168 ARG A C 1
ATOM 1315 O O . ARG A 1 168 ? -14.231 5.037 28.312 1.00 88.81 168 ARG A O 1
ATOM 1322 N N . LEU A 1 169 ? -14.610 3.595 29.991 1.00 88.31 169 LEU A N 1
ATOM 1323 C CA . LEU A 1 169 ? -15.613 2.780 29.296 1.00 88.31 169 LEU A CA 1
ATOM 1324 C C . LEU A 1 169 ? -17.037 3.328 29.460 1.00 88.31 169 LEU A C 1
ATOM 1326 O O . LEU A 1 169 ? -17.904 2.993 28.661 1.00 88.31 169 LEU A O 1
ATOM 1330 N N . TYR A 1 170 ? -17.272 4.127 30.505 1.00 85.31 170 TYR A N 1
ATOM 1331 C CA . TYR A 1 170 ? -18.564 4.740 30.810 1.00 85.31 170 TYR A CA 1
ATOM 1332 C C . TYR A 1 170 ? -18.820 6.037 30.025 1.00 85.31 170 TYR A C 1
ATOM 1334 O O . TYR A 1 170 ? -19.977 6.356 29.769 1.00 85.31 170 TYR A O 1
ATOM 1342 N N . SER A 1 171 ? -17.762 6.790 29.689 1.00 77.88 171 SER A N 1
ATOM 1343 C CA . SER A 1 171 ? -17.825 7.974 28.813 1.00 77.88 171 SER A CA 1
ATOM 1344 C C . SER A 1 171 ? -17.982 7.583 27.351 1.00 77.88 171 SER A C 1
ATOM 1346 O O . SER A 1 171 ? -18.827 8.198 26.674 1.00 77.88 171 SER A O 1
#

Sequence (171 aa):
MLKEQEAGAATADVARKHGISSATFDKFKAKYGGMDVSDARRLKTLEDVAINPERVYAVDARLKKPLAEQRLDNGILKDVAAKMVTPDAKRKAVPHACTVHAVSQRRACLALKIDRSTVRYTSTRPDDALLREAMKAAATEHRRFGYRRIHVMLDRQGIVMNQKKLRRLYS

pLDDT: mean 85.25, std 6.91, range [61.84, 93.69]

Nearest PDB structures (foldseek):
  2k27-assembly1_A  TM=3.367E-01  e=2.159E+00  unclassified